Protein AF-A0A2C6BD45-F1 (afdb_monomer)

Mean predicted aligned error: 3.87 Å

Organism: Fusobacterium nucleatum subsp. polymorphum (NCBI:txid76857)

InterPro domains:
  IPR027417 P-loop containing nucleoside triphosphate hydrolase [G3DSA:3.40.50.300] (13-78)
  IPR035412 Phage terminase large subunit, N-terminal [PF04466] (26-78)

Solvent-accessible surface area (backbone atoms only — not comparable to full-atom values): 5352 Å² total; per-residue (Å²): 131,87,84,81,79,91,76,61,65,66,70,72,63,49,81,93,44,66,65,71,72,70,59,79,68,95,77,85,86,87,87,80,68,84,90,72,50,64,66,61,47,49,30,54,51,48,53,53,48,39,69,73,36,80,87,60,82,86,87,86,88,66,97,46,67,67,62,35,52,73,46,56,46,53,51,60,69,105

Sequence (78 aa):
MSKFIKISLPQIVGKGYKSFWNFRGRYKVVKGSRASKKSKTTALWIIYNMMKYKNANTLVVRKVFRTLKDSCYSDLRW

Foldseek 3Di:
DDDDDDDDLCVVLDPDCPCVLPDDDPDGDDDDDPPNCPLLNVLVSVLVVCVVPVPDDDDDDDPDPVCCVVGNVVSNVD

Structure (mmCIF, N/CA/C/O backbone):
data_AF-A0A2C6BD45-F1
#
_entry.id   AF-A0A2C6BD45-F1
#
loop_
_atom_site.group_PDB
_atom_site.id
_atom_site.type_symbol
_atom_site.label_atom_id
_atom_site.label_alt_id
_atom_site.label_comp_id
_atom_site.label_asym_id
_atom_site.label_entity_id
_atom_site.label_seq_id
_atom_site.pdbx_PDB_ins_code
_atom_site.Cartn_x
_atom_site.Cartn_y
_atom_site.Cartn_z
_atom_site.occupancy
_atom_site.B_iso_or_equiv
_atom_site.auth_seq_id
_atom_site.auth_comp_id
_atom_site.auth_asym_id
_atom_site.auth_atom_id
_atom_site.pdbx_PDB_model_num
ATOM 1 N N . MET A 1 1 ? 14.547 -10.068 23.603 1.00 51.31 1 MET A N 1
ATOM 2 C CA . MET A 1 1 ? 13.387 -9.146 23.613 1.00 51.31 1 MET A CA 1
ATOM 3 C C 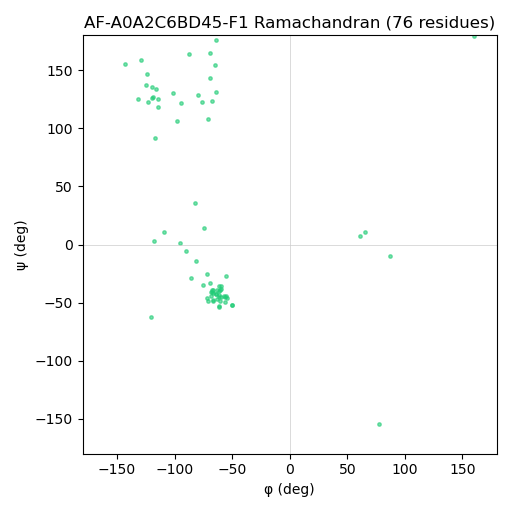. MET A 1 1 ? 13.358 -8.421 22.271 1.00 51.31 1 MET A C 1
ATOM 5 O O . MET A 1 1 ? 14.320 -7.729 21.960 1.00 51.31 1 MET A O 1
ATOM 9 N N . SER A 1 2 ? 12.356 -8.647 21.418 1.00 64.94 2 SER A N 1
ATOM 10 C CA . SER A 1 2 ? 12.281 -7.979 20.109 1.00 64.94 2 SER A CA 1
ATOM 11 C C . SER A 1 2 ? 12.038 -6.480 20.299 1.00 64.94 2 SER A C 1
ATOM 13 O O . SER A 1 2 ? 11.072 -6.084 20.950 1.00 64.94 2 SER A O 1
ATOM 15 N N . LYS A 1 3 ? 12.922 -5.641 19.753 1.00 80.06 3 LYS A N 1
ATOM 16 C CA . LYS A 1 3 ? 12.818 -4.179 19.831 1.00 80.06 3 LYS A CA 1
ATOM 17 C C . LYS A 1 3 ? 11.659 -3.710 18.946 1.00 80.06 3 LYS A C 1
ATOM 19 O O . LYS A 1 3 ? 11.758 -3.763 17.725 1.00 80.06 3 LYS A O 1
ATOM 24 N N . PHE A 1 4 ? 10.560 -3.266 19.551 1.00 81.62 4 PHE A N 1
ATOM 25 C CA . PHE A 1 4 ? 9.441 -2.683 18.812 1.00 81.62 4 PHE A CA 1
ATOM 26 C C . PHE A 1 4 ? 9.749 -1.227 18.451 1.00 81.62 4 PHE A C 1
ATOM 28 O O . PHE A 1 4 ? 10.120 -0.431 19.313 1.00 81.62 4 PHE A O 1
ATOM 35 N N . ILE A 1 5 ? 9.586 -0.872 17.175 1.00 85.94 5 ILE A N 1
ATOM 36 C CA . ILE A 1 5 ? 9.726 0.506 16.697 1.00 85.94 5 ILE A CA 1
ATOM 37 C C . ILE A 1 5 ? 8.338 1.141 16.689 1.00 85.94 5 ILE A C 1
ATOM 39 O O . ILE A 1 5 ? 7.420 0.646 16.034 1.00 85.94 5 ILE A O 1
ATOM 43 N N . LYS A 1 6 ? 8.175 2.250 17.417 1.00 87.56 6 LYS A N 1
ATOM 44 C CA . LYS A 1 6 ? 6.941 3.037 17.373 1.00 87.56 6 LYS A CA 1
ATOM 45 C C . LYS A 1 6 ? 6.918 3.849 16.084 1.00 87.56 6 LYS A C 1
ATOM 47 O O . LYS A 1 6 ? 7.821 4.640 15.830 1.00 87.56 6 LYS A O 1
ATOM 52 N N . ILE A 1 7 ? 5.873 3.660 15.285 1.00 89.19 7 ILE A N 1
ATOM 53 C CA . ILE A 1 7 ? 5.739 4.285 13.970 1.00 89.19 7 ILE A CA 1
ATOM 54 C C . ILE A 1 7 ? 4.422 5.062 13.889 1.00 89.19 7 ILE A C 1
ATOM 56 O O . ILE A 1 7 ? 3.373 4.571 14.303 1.00 89.19 7 ILE A O 1
ATOM 60 N N . SER A 1 8 ? 4.469 6.266 13.315 1.00 92.06 8 SER A N 1
ATOM 61 C CA . SER A 1 8 ? 3.282 7.054 12.973 1.00 92.06 8 SER A CA 1
ATOM 62 C C . SER A 1 8 ? 2.928 6.876 11.494 1.00 92.06 8 SER A C 1
ATOM 64 O O . SER A 1 8 ? 3.590 7.423 10.610 1.00 92.06 8 SER A O 1
ATOM 66 N N . LEU A 1 9 ? 1.860 6.122 11.210 1.00 90.44 9 LEU A N 1
ATOM 67 C CA . LEU A 1 9 ? 1.385 5.891 9.837 1.00 90.44 9 LEU A CA 1
ATOM 68 C C . LEU A 1 9 ? 1.074 7.193 9.071 1.00 90.44 9 LEU A C 1
ATOM 70 O O . LEU A 1 9 ? 1.523 7.309 7.928 1.00 90.44 9 LEU A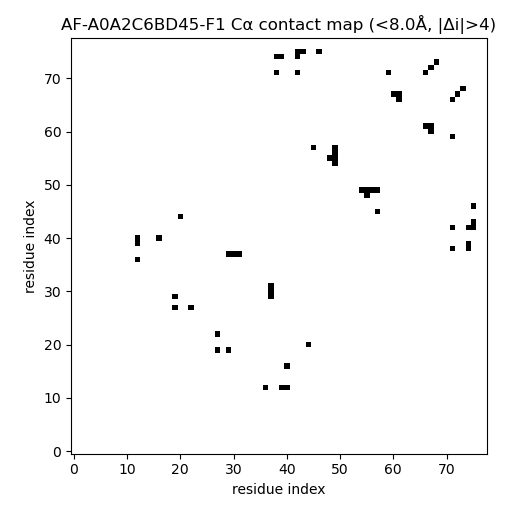 O 1
ATOM 74 N N . PRO A 1 10 ? 0.381 8.196 9.654 1.00 91.12 10 PRO A N 1
ATOM 75 C CA . PRO A 1 10 ? 0.129 9.458 8.959 1.00 91.12 10 PRO A CA 1
ATOM 76 C C . PRO A 1 10 ? 1.408 10.198 8.556 1.00 91.12 10 PRO A C 1
ATOM 78 O O . PRO A 1 10 ? 1.448 10.794 7.482 1.00 91.12 10 PRO A O 1
ATOM 81 N N . GLN A 1 11 ? 2.462 10.138 9.379 1.00 92.81 11 GLN A N 1
ATOM 82 C CA . GLN A 1 11 ? 3.746 10.771 9.060 1.00 92.81 11 GLN A CA 1
ATOM 83 C C . GLN A 1 11 ? 4.446 10.074 7.885 1.00 92.81 11 GLN A C 1
ATOM 85 O O . GLN A 1 11 ? 4.955 10.753 6.995 1.00 92.81 11 GLN A O 1
ATOM 90 N N . ILE A 1 12 ? 4.418 8.738 7.830 1.00 92.25 12 ILE A N 1
ATOM 91 C CA . ILE A 1 12 ? 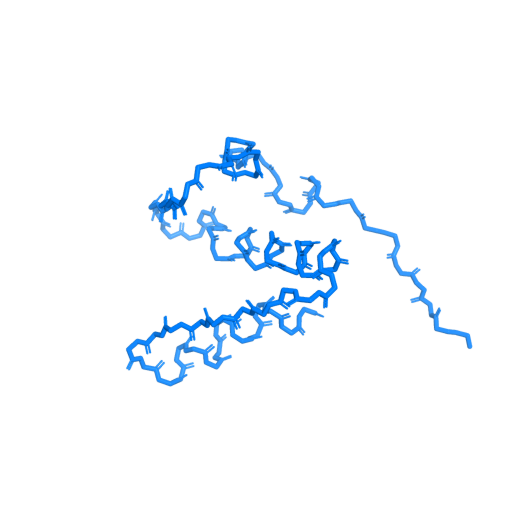5.015 7.972 6.722 1.00 92.25 12 ILE A CA 1
ATOM 92 C C . ILE A 1 12 ? 4.269 8.212 5.404 1.00 92.25 12 ILE A C 1
ATOM 94 O O . ILE A 1 12 ? 4.887 8.484 4.367 1.00 92.25 12 ILE A O 1
ATOM 98 N N . VAL A 1 13 ? 2.938 8.115 5.439 1.00 93.38 13 VAL A N 1
ATOM 99 C CA . VAL A 1 13 ? 2.085 8.315 4.258 1.00 93.38 13 VAL A CA 1
ATOM 100 C C . VAL A 1 13 ? 2.200 9.756 3.755 1.00 93.38 13 VAL A C 1
ATOM 102 O O . VAL A 1 13 ? 2.351 9.990 2.553 1.00 93.38 13 VAL A O 1
ATOM 105 N N . GLY A 1 14 ? 2.196 10.724 4.670 1.00 92.62 14 GLY A N 1
ATOM 106 C CA . GLY A 1 14 ? 2.247 12.145 4.360 1.00 92.62 14 GLY A CA 1
ATOM 107 C C . GLY A 1 14 ? 0.901 12.709 3.896 1.00 92.62 14 GLY A C 1
ATOM 108 O O . GLY A 1 14 ? -0.175 12.220 4.244 1.00 92.62 14 GLY A O 1
ATOM 109 N N . LYS A 1 15 ? 0.960 13.794 3.118 1.00 91.62 15 LYS A N 1
ATOM 110 C CA . LYS A 1 15 ? -0.217 14.548 2.656 1.00 91.62 15 LYS A CA 1
ATOM 111 C C . LYS A 1 15 ? -0.793 13.968 1.351 1.00 91.62 15 LYS A C 1
ATOM 113 O O . LYS A 1 15 ? -0.143 13.192 0.659 1.00 91.62 15 LYS A O 1
ATO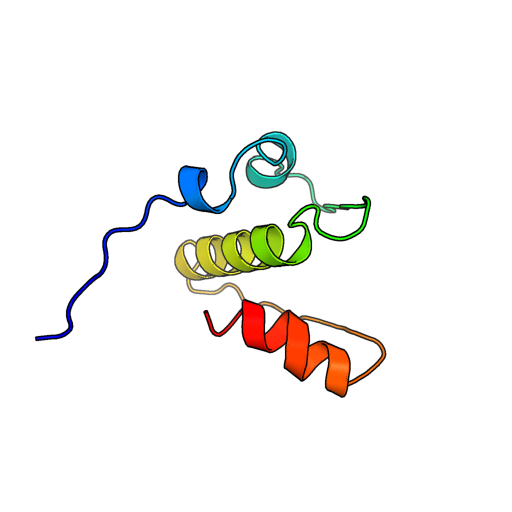M 118 N N . GLY A 1 16 ? -2.028 14.349 1.014 1.00 92.31 16 GLY A N 1
ATOM 119 C CA . GLY A 1 16 ? -2.673 14.021 -0.271 1.00 92.31 16 GLY A CA 1
ATOM 120 C C . GLY A 1 16 ? -3.421 12.683 -0.332 1.00 92.31 16 GLY A C 1
ATOM 121 O O . GLY A 1 16 ? -4.188 12.464 -1.261 1.00 92.31 16 GLY A O 1
ATOM 122 N N . TYR A 1 17 ? -3.281 11.817 0.677 1.00 95.44 17 TYR A N 1
ATOM 123 C CA . TYR A 1 17 ? -3.933 10.497 0.709 1.00 95.44 17 TYR A CA 1
ATOM 124 C C . TYR A 1 17 ? -5.075 10.367 1.727 1.00 95.44 17 TYR A C 1
ATOM 126 O O . TYR A 1 17 ? -5.572 9.266 1.950 1.00 95.44 17 TYR A O 1
ATOM 134 N N . LYS A 1 18 ? -5.540 11.467 2.339 1.00 94.62 18 LYS A N 1
ATOM 135 C CA . LYS A 1 18 ? -6.615 11.421 3.352 1.00 94.62 18 LYS A CA 1
ATOM 136 C C . LYS A 1 18 ? -7.913 10.827 2.794 1.00 94.62 18 LYS A C 1
ATOM 138 O O . LYS A 1 18 ? -8.518 9.979 3.446 1.00 94.62 18 LYS A O 1
ATOM 143 N N . SER A 1 19 ? -8.332 11.249 1.601 1.00 94.88 19 SER A N 1
ATOM 144 C CA . SER A 1 19 ? -9.525 10.711 0.933 1.00 94.88 19 SER A CA 1
ATOM 145 C C . SER A 1 19 ? -9.349 9.228 0.607 1.00 94.88 19 SER A C 1
ATOM 147 O O . SER A 1 19 ? -10.195 8.416 0.965 1.00 94.88 19 SER A O 1
ATOM 149 N N . PHE A 1 20 ? -8.202 8.856 0.031 1.00 95.19 20 PHE A N 1
ATOM 150 C CA . PHE A 1 20 ? -7.843 7.465 -0.251 1.00 95.19 20 PHE A CA 1
ATOM 151 C C . PHE A 1 20 ? -7.911 6.566 0.993 1.00 95.19 20 PHE A C 1
ATOM 153 O O . PHE A 1 20 ? -8.461 5.460 0.935 1.00 95.19 20 PHE A O 1
ATOM 160 N N . TRP A 1 21 ? -7.360 7.033 2.116 1.00 95.31 21 TRP A N 1
ATOM 161 C CA . TRP A 1 21 ? -7.269 6.254 3.350 1.00 95.31 21 TRP A CA 1
ATOM 162 C C . TRP A 1 21 ? -8.643 5.992 3.966 1.00 95.31 21 TRP A C 1
ATOM 164 O O . TRP A 1 21 ? -8.923 4.876 4.402 1.00 95.31 21 TRP A O 1
ATOM 174 N N . ASN A 1 22 ? -9.511 7.007 3.942 1.00 94.38 22 ASN A N 1
ATOM 175 C CA . ASN A 1 22 ? -10.834 6.969 4.566 1.00 94.38 22 ASN A CA 1
ATOM 176 C C . ASN A 1 22 ? -11.952 6.461 3.642 1.00 94.38 22 ASN A C 1
ATOM 178 O O . ASN A 1 22 ? -13.078 6.280 4.096 1.00 94.38 22 ASN A O 1
ATOM 182 N N . PHE A 1 23 ? -11.667 6.223 2.361 1.00 96.44 23 PHE A N 1
ATOM 183 C CA . PHE A 1 23 ? -12.655 5.738 1.401 1.00 96.44 23 PHE A CA 1
ATOM 184 C C . PHE A 1 23 ? -13.171 4.332 1.753 1.00 96.44 23 PHE A C 1
ATOM 186 O O . PHE A 1 23 ? -12.370 3.415 1.962 1.00 96.44 23 PHE A O 1
ATOM 193 N N . ARG A 1 24 ? -14.505 4.165 1.750 1.00 94.62 24 ARG A N 1
ATOM 194 C CA . ARG A 1 24 ? -15.230 2.925 2.108 1.00 94.62 24 ARG A CA 1
ATOM 195 C C . ARG A 1 24 ? -16.064 2.312 0.971 1.00 94.62 24 ARG A C 1
ATOM 197 O O . ARG A 1 24 ? -16.762 1.332 1.202 1.00 94.62 24 ARG A O 1
ATOM 204 N N . GLY A 1 25 ? -16.032 2.882 -0.234 1.00 96.00 25 GLY A N 1
ATOM 205 C CA . GLY A 1 25 ? -16.751 2.317 -1.379 1.00 96.00 25 GLY A CA 1
ATOM 206 C C . GLY A 1 25 ? -16.148 0.990 -1.856 1.00 96.00 25 GLY A C 1
ATOM 207 O O . GLY A 1 25 ? -15.008 0.660 -1.527 1.00 96.00 25 GLY A O 1
ATOM 208 N N . ARG A 1 26 ? -16.906 0.245 -2.671 1.00 95.69 26 ARG A N 1
ATOM 209 C CA . ARG A 1 26 ? -16.507 -1.083 -3.177 1.00 95.69 26 ARG A CA 1
ATOM 210 C C . ARG A 1 26 ? -15.233 -1.04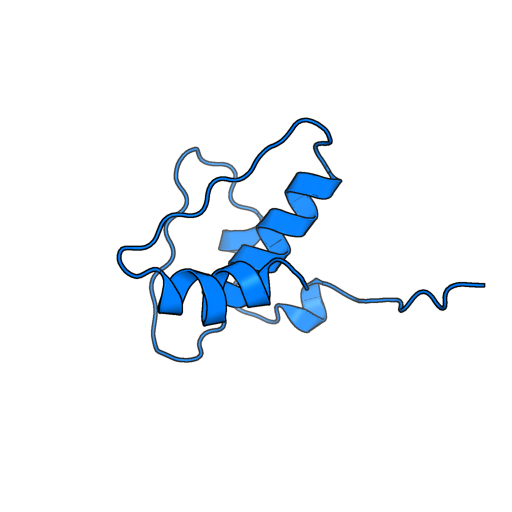5 -4.025 1.00 95.69 26 ARG A C 1
ATOM 212 O O . ARG A 1 26 ? -14.366 -1.896 -3.862 1.00 95.69 26 ARG A O 1
ATOM 219 N N . TYR A 1 27 ? -15.121 -0.062 -4.917 1.00 95.94 27 TYR A N 1
ATOM 220 C CA . TYR A 1 27 ? -13.987 0.071 -5.830 1.00 95.94 27 TYR A CA 1
ATOM 221 C C . TYR A 1 27 ? -13.192 1.332 -5.517 1.00 95.94 27 TYR A C 1
ATOM 223 O O . TYR A 1 27 ? -13.736 2.434 -5.505 1.00 95.94 27 TYR A O 1
ATOM 231 N N . LYS A 1 28 ? -11.889 1.164 -5.287 1.00 94.19 28 LYS A N 1
ATOM 232 C CA . LYS A 1 28 ? -10.950 2.250 -5.006 1.00 94.19 28 LYS A CA 1
ATOM 233 C C . LYS A 1 28 ? -9.941 2.340 -6.145 1.00 94.19 28 LYS A C 1
ATOM 235 O O . LYS A 1 28 ? -9.186 1.400 -6.371 1.00 94.19 28 LYS A O 1
ATOM 240 N N . VAL A 1 29 ? -9.914 3.470 -6.846 1.00 94.62 29 VAL A N 1
ATOM 241 C CA . VAL A 1 29 ? -9.001 3.706 -7.974 1.00 94.62 29 VAL A CA 1
ATOM 242 C C . VAL A 1 29 ? -8.058 4.850 -7.633 1.00 94.62 29 VAL A C 1
ATOM 244 O O . VAL A 1 29 ? -8.486 5.896 -7.153 1.00 94.62 29 VAL A O 1
ATOM 247 N N . VAL A 1 30 ? -6.766 4.660 -7.898 1.00 94.56 30 VAL A N 1
ATOM 248 C CA . VAL A 1 30 ? -5.732 5.677 -7.686 1.00 94.56 30 VAL A CA 1
ATOM 249 C C . VAL A 1 30 ? -4.862 5.795 -8.929 1.00 94.56 30 VAL A C 1
ATOM 251 O O . VAL A 1 30 ? -4.273 4.816 -9.383 1.00 94.56 30 VAL A O 1
ATOM 254 N N . LYS A 1 31 ? -4.751 7.016 -9.453 1.00 95.00 31 LYS A N 1
ATOM 255 C CA . LYS A 1 31 ? -3.905 7.389 -10.595 1.00 95.00 31 LYS A CA 1
ATOM 256 C C . LYS A 1 31 ? -3.049 8.601 -10.223 1.00 95.00 31 LYS A C 1
ATOM 258 O O . LYS A 1 31 ? -3.357 9.309 -9.270 1.00 95.00 31 LYS A O 1
ATOM 263 N N . GLY A 1 32 ? -1.943 8.815 -10.932 1.00 93.44 32 GLY A N 1
ATOM 264 C CA . GLY A 1 32 ? -1.072 9.974 -10.715 1.00 93.44 32 GLY A CA 1
ATOM 265 C C . GLY A 1 32 ? 0.341 9.780 -11.261 1.00 93.44 32 GLY A C 1
ATOM 266 O O . GLY A 1 32 ? 0.672 8.704 -11.757 1.00 93.44 32 GLY A O 1
ATOM 267 N N . SER A 1 33 ? 1.177 10.808 -11.102 1.00 93.56 33 SER A N 1
ATOM 268 C CA . SER A 1 33 ? 2.544 10.920 -11.643 1.00 93.56 33 SER A CA 1
ATOM 269 C C . SER A 1 33 ? 3.545 9.886 -11.104 1.00 93.56 33 SER A C 1
ATOM 271 O O . SER A 1 33 ? 3.247 9.089 -10.219 1.00 93.56 33 SER A O 1
ATOM 273 N N . ARG A 1 34 ? 4.786 9.858 -11.591 1.00 92.88 34 ARG A N 1
ATOM 274 C CA . ARG A 1 34 ? 5.836 9.063 -10.928 1.00 92.88 34 ARG A CA 1
ATOM 275 C C . ARG A 1 34 ? 6.119 9.621 -9.522 1.00 92.88 34 ARG A C 1
ATOM 277 O O . ARG A 1 34 ? 5.842 10.780 -9.242 1.00 92.88 34 ARG A O 1
ATOM 284 N N . ALA A 1 35 ? 6.620 8.776 -8.619 1.00 90.50 35 ALA A N 1
ATOM 285 C CA . ALA A 1 35 ? 7.038 9.152 -7.261 1.00 90.50 35 ALA A CA 1
ATOM 286 C C . ALA A 1 35 ? 5.957 9.749 -6.327 1.00 90.50 35 ALA A C 1
ATOM 288 O O . ALA A 1 35 ? 6.260 10.078 -5.186 1.00 90.50 35 ALA A O 1
ATOM 289 N N . SER A 1 36 ? 4.674 9.778 -6.706 1.00 92.56 36 SER A N 1
ATOM 290 C CA . SER A 1 36 ? 3.607 10.291 -5.824 1.00 92.56 36 SER A CA 1
ATOM 291 C C . SER A 1 36 ? 3.218 9.356 -4.662 1.00 92.56 36 SER A C 1
ATOM 293 O O . SER A 1 36 ? 2.174 9.562 -4.066 1.00 92.56 36 SER A O 1
ATOM 295 N N . LYS A 1 37 ? 3.999 8.317 -4.327 1.00 92.94 37 LYS A N 1
ATOM 296 C CA . LYS A 1 37 ? 3.761 7.353 -3.217 1.00 92.94 37 LYS A CA 1
ATOM 297 C C . LYS A 1 37 ? 2.524 6.433 -3.306 1.00 92.94 37 LYS A C 1
ATOM 299 O O . LYS A 1 37 ? 2.237 5.715 -2.357 1.00 92.94 37 LYS A O 1
ATOM 304 N N . LYS A 1 38 ? 1.840 6.365 -4.455 1.00 94.25 38 LYS A N 1
ATOM 305 C CA . LYS A 1 38 ? 0.615 5.553 -4.656 1.00 94.25 38 LYS A CA 1
ATOM 306 C C . LYS A 1 38 ? 0.745 4.095 -4.192 1.00 94.25 38 LYS A C 1
ATOM 308 O O . LYS A 1 38 ? -0.093 3.619 -3.430 1.00 94.25 38 LYS A O 1
ATOM 313 N N . SER A 1 39 ? 1.789 3.393 -4.642 1.00 93.81 39 SER A N 1
ATOM 314 C CA . SER A 1 39 ? 1.999 1.975 -4.317 1.00 93.81 39 SER A CA 1
ATOM 315 C C . SER A 1 39 ? 2.291 1.766 -2.832 1.00 93.81 39 SER A C 1
ATOM 317 O O . SER A 1 39 ? 1.615 0.968 -2.194 1.00 93.81 39 SER A O 1
ATOM 319 N N . LYS A 1 40 ? 3.209 2.557 -2.266 1.00 93.94 40 LYS A N 1
ATOM 320 C CA . LYS A 1 40 ? 3.605 2.491 -0.852 1.00 93.94 40 LYS A CA 1
ATOM 321 C C . LYS A 1 40 ? 2.430 2.780 0.085 1.00 93.94 40 LYS A C 1
ATOM 323 O O . LYS A 1 40 ? 2.198 2.030 1.027 1.00 93.94 40 LYS A O 1
ATOM 328 N N . THR A 1 41 ? 1.634 3.812 -0.208 1.00 95.25 41 THR A N 1
ATOM 329 C CA . THR A 1 41 ? 0.425 4.116 0.572 1.00 95.25 41 THR A CA 1
ATOM 330 C C . THR A 1 41 ? -0.604 2.989 0.477 1.00 95.25 41 THR A C 1
ATOM 332 O O . THR A 1 41 ? -1.235 2.649 1.474 1.00 95.25 41 THR A O 1
ATOM 335 N N . THR A 1 42 ? -0.763 2.377 -0.700 1.00 95.75 42 THR A N 1
ATOM 336 C CA . THR A 1 42 ? -1.680 1.239 -0.879 1.00 95.75 42 THR A CA 1
ATOM 337 C C . THR A 1 42 ? -1.207 0.009 -0.104 1.00 95.75 42 THR A C 1
ATOM 339 O O . THR A 1 42 ? -2.023 -0.630 0.553 1.00 95.75 42 THR A O 1
ATOM 342 N N . ALA A 1 43 ? 0.095 -0.289 -0.114 1.00 96.06 43 ALA A N 1
ATOM 343 C CA . ALA A 1 43 ? 0.672 -1.398 0.643 1.00 96.06 43 ALA A CA 1
ATOM 344 C C . ALA A 1 43 ? 0.443 -1.235 2.153 1.00 96.06 43 ALA A C 1
ATOM 346 O O . ALA A 1 43 ? -0.101 -2.135 2.787 1.00 96.06 43 ALA A O 1
ATOM 347 N N . LEU A 1 44 ? 0.739 -0.056 2.714 1.00 95.56 44 LEU A N 1
ATOM 348 C CA . LEU A 1 44 ? 0.472 0.234 4.128 1.00 95.56 44 LEU A CA 1
ATOM 349 C C . LEU A 1 44 ? -1.018 0.129 4.473 1.00 95.56 44 LEU A C 1
ATOM 351 O O . LEU A 1 44 ? -1.371 -0.378 5.537 1.00 95.56 44 LEU A O 1
ATOM 355 N N . TRP A 1 45 ? -1.901 0.579 3.578 1.00 95.69 45 TRP A N 1
ATOM 356 C CA . TRP A 1 45 ? -3.345 0.455 3.772 1.00 95.69 45 TRP A CA 1
ATOM 357 C C . TRP A 1 45 ? -3.786 -1.014 3.800 1.00 95.69 45 TRP A C 1
ATOM 359 O O . TRP A 1 45 ? -4.583 -1.391 4.658 1.00 95.69 45 TRP A O 1
ATOM 369 N N . ILE A 1 46 ? -3.250 -1.852 2.908 1.00 96.00 46 ILE A N 1
ATOM 370 C CA . ILE A 1 46 ? -3.513 -3.297 2.889 1.00 96.00 46 ILE A CA 1
ATOM 371 C C . ILE A 1 46 ? -3.036 -3.935 4.195 1.00 96.00 46 ILE A C 1
ATOM 373 O O . ILE A 1 46 ? -3.840 -4.576 4.864 1.00 96.00 46 ILE A O 1
ATOM 377 N N . ILE A 1 47 ? -1.778 -3.715 4.594 1.00 94.69 47 ILE A N 1
ATOM 378 C CA . ILE A 1 47 ? -1.203 -4.285 5.825 1.00 94.69 47 ILE A CA 1
ATOM 379 C C . ILE A 1 47 ? -2.055 -3.895 7.038 1.00 94.69 47 ILE A C 1
ATOM 381 O O . ILE A 1 47 ? -2.480 -4.762 7.799 1.00 94.69 47 ILE A O 1
ATOM 385 N N . TYR A 1 48 ? -2.385 -2.608 7.178 1.00 94.75 48 TYR A N 1
ATOM 386 C CA . TYR A 1 48 ? -3.222 -2.115 8.272 1.00 94.75 48 TYR A CA 1
ATOM 387 C C . TYR A 1 48 ? -4.591 -2.812 8.322 1.00 94.75 48 TYR A C 1
ATOM 389 O O . TYR A 1 48 ? -5.046 -3.211 9.394 1.00 94.75 48 TYR A O 1
ATOM 397 N N . ASN A 1 49 ? -5.255 -2.988 7.176 1.00 95.12 49 ASN A N 1
ATOM 398 C CA . ASN A 1 49 ? -6.575 -3.620 7.138 1.00 95.12 49 ASN A CA 1
ATOM 399 C C . ASN A 1 49 ? -6.513 -5.141 7.318 1.00 95.12 49 ASN A C 1
ATOM 401 O O . ASN A 1 49 ? -7.391 -5.687 7.974 1.00 95.12 49 ASN A O 1
ATOM 405 N N . MET A 1 50 ? -5.476 -5.812 6.816 1.00 95.19 50 MET A N 1
ATOM 406 C CA . MET A 1 50 ? -5.227 -7.235 7.080 1.00 95.19 50 MET A CA 1
ATOM 407 C C . MET A 1 50 ? -5.013 -7.492 8.577 1.00 95.19 50 MET A C 1
ATOM 409 O O . MET A 1 50 ? -5.550 -8.444 9.130 1.00 95.19 50 MET A O 1
ATOM 413 N N . MET A 1 51 ? -4.290 -6.602 9.265 1.00 92.88 51 MET A N 1
ATOM 414 C CA . MET A 1 51 ? -4.131 -6.675 10.721 1.00 92.88 51 MET A CA 1
ATOM 415 C C . MET A 1 51 ? -5.443 -6.395 11.462 1.00 92.88 51 MET A C 1
ATOM 417 O O . MET A 1 51 ? -5.739 -7.041 12.467 1.00 92.88 51 MET A O 1
ATOM 421 N N . LYS A 1 52 ? -6.237 -5.434 10.974 1.00 95.50 52 LYS A N 1
ATOM 422 C CA . LYS A 1 52 ? -7.538 -5.083 11.556 1.00 95.50 52 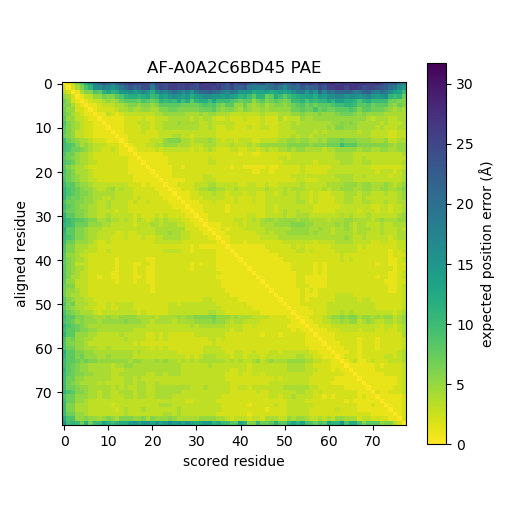LYS A CA 1
ATOM 423 C C . LYS A 1 52 ? -8.569 -6.207 11.399 1.00 95.50 52 LYS A C 1
ATOM 425 O O . LYS A 1 52 ? -9.356 -6.439 12.313 1.00 95.50 52 LYS A O 1
ATOM 430 N N . TYR A 1 53 ? -8.580 -6.888 10.256 1.00 96.62 53 TYR A N 1
ATOM 431 C CA . TYR A 1 53 ? -9.542 -7.933 9.914 1.00 96.62 53 TYR A CA 1
ATOM 432 C C . TYR A 1 53 ? -8.817 -9.270 9.737 1.00 96.62 53 TYR A C 1
ATOM 434 O O . TYR A 1 53 ? -8.394 -9.609 8.639 1.00 96.62 53 TYR A O 1
ATOM 442 N N . LYS A 1 54 ? -8.710 -10.051 10.818 1.00 94.44 54 LYS A N 1
ATOM 443 C CA . LYS A 1 54 ? -7.880 -11.274 10.885 1.00 94.44 54 LYS A CA 1
ATOM 444 C C . LYS A 1 54 ? -8.160 -12.330 9.803 1.00 94.44 54 LYS A C 1
ATOM 446 O O . LYS A 1 54 ? -7.257 -13.078 9.460 1.00 94.44 54 LYS A O 1
ATOM 451 N N . ASN A 1 55 ? -9.384 -12.379 9.274 1.00 96.69 55 ASN A N 1
ATOM 452 C CA . ASN A 1 55 ? -9.792 -13.338 8.237 1.00 96.69 55 ASN A CA 1
ATOM 453 C C . ASN A 1 55 ? -9.682 -12.772 6.811 1.00 96.69 55 ASN A C 1
ATOM 455 O O . ASN A 1 55 ? -10.075 -13.434 5.851 1.00 96.69 55 ASN A O 1
ATOM 459 N N . ALA A 1 56 ? -9.224 -11.528 6.657 1.00 95.44 56 ALA A N 1
ATOM 460 C CA . ALA A 1 56 ? -9.025 -10.945 5.343 1.00 95.44 56 ALA A CA 1
ATOM 461 C C . ALA A 1 56 ? -7.850 -11.632 4.639 1.00 95.44 56 ALA A C 1
ATOM 463 O O . ALA A 1 56 ? -6.839 -11.947 5.256 1.00 95.44 56 ALA A O 1
ATOM 464 N N . ASN A 1 57 ? -7.984 -11.806 3.327 1.00 95.56 57 ASN A N 1
ATOM 465 C CA . ASN A 1 57 ? -6.915 -12.241 2.438 1.00 95.56 57 ASN A CA 1
ATOM 466 C C . ASN A 1 57 ? -6.754 -11.201 1.331 1.00 95.56 57 ASN A C 1
ATOM 468 O O . ASN A 1 57 ? -7.732 -10.589 0.900 1.00 95.56 57 ASN A O 1
ATOM 472 N N . THR A 1 58 ? -5.524 -10.997 0.860 1.00 95.19 58 THR A N 1
ATOM 473 C CA . THR A 1 58 ? -5.243 -10.055 -0.231 1.00 95.19 58 THR A CA 1
ATOM 474 C C . THR A 1 58 ? -4.644 -10.784 -1.423 1.00 95.19 58 THR A C 1
ATOM 476 O O . THR A 1 58 ? -3.618 -11.446 -1.296 1.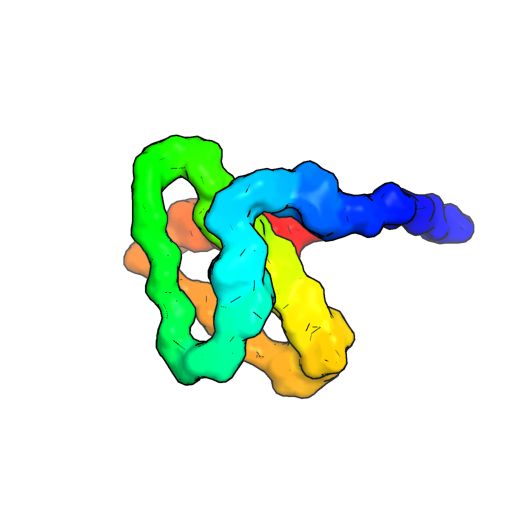00 95.19 58 THR A O 1
ATOM 479 N N . LEU A 1 59 ? -5.248 -10.593 -2.597 1.00 96.44 59 LEU A N 1
ATOM 480 C CA . LEU A 1 59 ? -4.689 -10.990 -3.885 1.00 96.44 59 LEU A CA 1
ATOM 481 C C . LEU A 1 59 ? -4.103 -9.762 -4.589 1.00 96.44 59 LEU A C 1
ATOM 483 O O . LEU A 1 59 ? -4.776 -8.741 -4.734 1.00 96.44 59 LEU A O 1
ATOM 487 N N . VAL A 1 60 ? -2.862 -9.870 -5.064 1.00 95.94 60 VAL A N 1
ATOM 488 C CA . VAL A 1 60 ? -2.203 -8.824 -5.857 1.00 95.94 60 VAL A CA 1
ATOM 489 C C . VAL A 1 60 ? -1.850 -9.381 -7.224 1.00 95.94 60 VAL A C 1
ATOM 491 O O . VAL A 1 60 ? -1.158 -10.388 -7.324 1.00 95.94 60 VAL A O 1
ATOM 494 N N . VAL A 1 61 ? -2.298 -8.700 -8.278 1.00 96.31 61 VAL A N 1
ATOM 495 C CA . VAL A 1 61 ? -2.100 -9.133 -9.664 1.00 96.31 61 VAL A CA 1
ATOM 496 C C . VAL A 1 61 ? -1.307 -8.081 -10.433 1.00 96.31 61 VAL A C 1
ATOM 498 O O . VAL A 1 61 ? -1.577 -6.882 -10.347 1.00 96.31 61 VAL A O 1
ATOM 501 N N . ARG A 1 62 ? -0.326 -8.535 -11.215 1.00 96.38 62 ARG A N 1
ATOM 502 C CA . ARG A 1 62 ? 0.379 -7.743 -12.231 1.00 96.38 62 ARG A CA 1
ATOM 503 C C . ARG A 1 62 ? 0.689 -8.613 -13.440 1.00 96.38 62 ARG A C 1
ATOM 505 O O . ARG A 1 62 ? 0.868 -9.816 -13.310 1.00 96.38 62 ARG A O 1
ATOM 512 N N . LYS A 1 63 ? 0.850 -7.965 -14.596 1.00 97.44 63 LYS A N 1
ATOM 513 C CA . LYS A 1 63 ? 1.197 -8.621 -15.865 1.00 97.44 63 LYS A CA 1
ATOM 514 C C . LYS A 1 63 ? 2.549 -9.350 -15.836 1.00 97.44 63 LYS A C 1
ATOM 516 O O . LYS A 1 63 ? 2.691 -10.372 -16.487 1.00 97.44 63 LYS A O 1
ATOM 521 N N . VAL A 1 64 ? 3.551 -8.814 -15.128 1.00 97.19 64 VAL A N 1
ATOM 522 C CA . VAL A 1 64 ? 4.940 -9.309 -15.180 1.00 97.19 64 VAL A CA 1
ATOM 523 C C . VAL A 1 64 ? 5.437 -9.691 -13.789 1.00 97.19 64 VAL A C 1
ATOM 525 O O . VAL A 1 64 ? 5.503 -8.825 -12.908 1.00 97.19 64 VAL A O 1
ATOM 528 N N . PHE A 1 65 ? 5.866 -10.950 -13.629 1.00 96.19 65 PHE A N 1
ATOM 529 C CA . PHE A 1 65 ? 6.357 -11.526 -12.368 1.00 96.19 65 PHE A CA 1
ATOM 530 C C . PHE A 1 65 ? 7.419 -10.658 -11.690 1.00 96.19 65 PHE A C 1
ATOM 532 O O . PHE A 1 65 ? 7.258 -10.283 -10.532 1.00 96.19 65 PHE A O 1
ATOM 539 N N . ARG A 1 66 ? 8.468 -10.266 -12.424 1.00 96.88 66 ARG A N 1
ATOM 540 C CA . ARG A 1 66 ? 9.571 -9.463 -11.875 1.00 96.88 66 ARG A CA 1
ATOM 541 C C . ARG A 1 66 ? 9.075 -8.171 -11.224 1.00 96.88 66 ARG A C 1
ATOM 543 O O . ARG A 1 66 ? 9.454 -7.853 -10.109 1.00 96.88 66 ARG A O 1
ATOM 550 N N . THR A 1 67 ? 8.152 -7.461 -11.875 1.00 94.75 67 THR A N 1
ATOM 551 C CA . THR A 1 67 ? 7.595 -6.216 -11.318 1.00 94.75 67 THR A CA 1
ATOM 552 C C . THR A 1 67 ? 6.660 -6.448 -10.134 1.00 94.75 67 THR A C 1
ATOM 554 O O . THR A 1 67 ? 6.487 -5.556 -9.308 1.00 94.75 67 THR A O 1
ATOM 557 N N . LEU A 1 68 ? 6.041 -7.626 -10.041 1.00 95.69 68 LEU A N 1
ATOM 558 C CA . LEU A 1 68 ? 5.269 -8.016 -8.869 1.00 95.69 68 LEU A CA 1
ATOM 559 C C . LEU A 1 68 ? 6.205 -8.298 -7.692 1.00 95.69 68 LEU A C 1
ATOM 561 O O . LEU A 1 68 ? 5.992 -7.736 -6.622 1.00 95.69 68 LEU A O 1
ATOM 565 N N . LYS A 1 69 ? 7.259 -9.091 -7.915 1.00 95.06 69 LYS A N 1
ATOM 566 C CA . LYS A 1 69 ? 8.274 -9.445 -6.914 1.00 95.06 69 LYS A CA 1
ATOM 567 C C . LYS A 1 69 ? 9.027 -8.214 -6.397 1.00 95.06 69 LYS A C 1
ATOM 569 O O . LYS A 1 69 ? 9.050 -7.965 -5.196 1.00 95.06 69 LYS A O 1
ATOM 574 N N . ASP 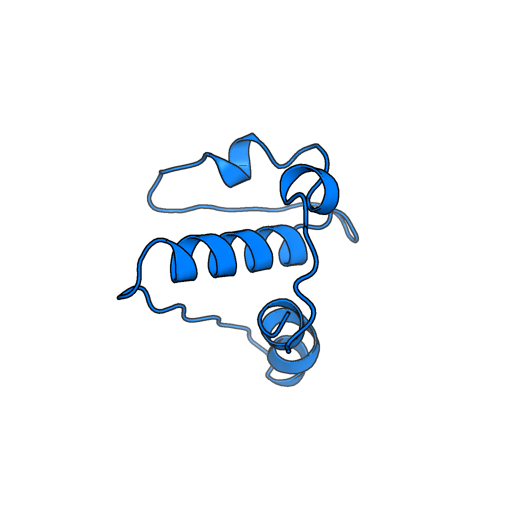A 1 70 ? 9.584 -7.418 -7.304 1.00 94.31 70 ASP A N 1
ATOM 575 C CA . ASP A 1 70 ? 10.525 -6.348 -6.953 1.00 94.31 70 ASP A CA 1
ATOM 576 C C . ASP A 1 70 ?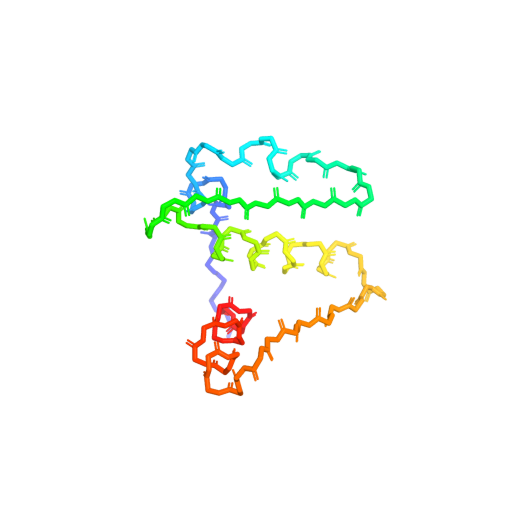 9.823 -5.061 -6.481 1.00 94.31 70 ASP A C 1
ATOM 578 O O . ASP A 1 70 ? 10.467 -4.191 -5.898 1.00 94.31 70 ASP A O 1
ATOM 582 N N . SER A 1 71 ? 8.506 -4.924 -6.703 1.00 92.12 71 SER A N 1
ATOM 583 C CA . SER A 1 71 ? 7.732 -3.749 -6.270 1.00 92.12 71 SER A CA 1
ATOM 584 C C . SER A 1 71 ? 6.584 -4.088 -5.324 1.00 92.12 71 SER A C 1
ATOM 586 O O . SER A 1 71 ? 6.557 -3.598 -4.206 1.00 92.12 71 SER A O 1
ATOM 588 N N . CYS A 1 72 ? 5.591 -4.870 -5.749 1.00 94.56 72 CYS A N 1
ATOM 589 C CA . CYS A 1 72 ? 4.405 -5.083 -4.913 1.00 94.56 72 CYS A CA 1
ATOM 590 C C . CYS A 1 72 ? 4.700 -5.974 -3.704 1.00 94.56 72 CYS A C 1
ATOM 592 O O . CYS A 1 72 ? 4.286 -5.656 -2.594 1.00 94.56 72 CYS A O 1
ATOM 594 N N . TYR A 1 73 ? 5.406 -7.081 -3.922 1.00 94.62 73 TYR A N 1
ATOM 595 C CA . TYR A 1 73 ? 5.758 -8.015 -2.861 1.00 94.62 73 TYR A CA 1
ATOM 596 C C . TYR A 1 73 ? 6.764 -7.398 -1.887 1.00 94.62 73 TYR A C 1
ATOM 598 O O . TYR A 1 73 ? 6.555 -7.476 -0.680 1.00 94.62 73 TYR A O 1
ATOM 606 N N . SER A 1 74 ? 7.799 -6.721 -2.396 1.00 94.25 74 SER A N 1
ATOM 607 C CA . SER A 1 74 ? 8.764 -5.999 -1.558 1.00 94.25 74 SER A CA 1
ATOM 608 C C . SER A 1 74 ? 8.107 -4.902 -0.708 1.00 94.25 74 SER A C 1
ATOM 610 O O . SER A 1 74 ? 8.462 -4.753 0.454 1.00 94.25 74 SER A O 1
ATOM 612 N N . ASP A 1 75 ? 7.110 -4.181 -1.237 1.00 93.44 75 ASP A N 1
ATOM 613 C CA . ASP A 1 75 ? 6.352 -3.175 -0.477 1.00 93.44 75 ASP A CA 1
ATOM 614 C C . ASP A 1 75 ? 5.449 -3.796 0.606 1.00 93.44 75 ASP A C 1
ATOM 616 O O . ASP A 1 75 ? 5.209 -3.164 1.633 1.00 93.44 75 ASP A O 1
ATOM 620 N N . LEU A 1 76 ? 4.910 -4.998 0.371 1.00 93.94 76 LEU A N 1
ATOM 621 C CA . LEU A 1 76 ? 3.993 -5.681 1.293 1.00 93.94 76 LEU A CA 1
ATOM 622 C C . LEU A 1 76 ? 4.706 -6.490 2.373 1.00 93.94 76 LEU A C 1
ATOM 624 O O . LEU A 1 76 ? 4.165 -6.649 3.466 1.00 93.94 76 LEU A O 1
ATOM 628 N N . ARG A 1 77 ? 5.910 -6.995 2.094 1.00 88.88 77 ARG A N 1
ATOM 629 C CA . ARG A 1 77 ? 6.755 -7.688 3.075 1.00 88.88 77 ARG A CA 1
ATOM 630 C C . ARG A 1 77 ? 7.545 -6.698 3.942 1.00 88.88 77 ARG A C 1
ATOM 632 O O . ARG A 1 77 ? 8.695 -6.968 4.263 1.00 88.88 77 ARG A O 1
ATOM 639 N N . TRP A 1 78 ? 6.897 -5.569 4.245 1.00 70.56 78 TRP A N 1
ATOM 640 C CA . TRP A 1 78 ? 7.457 -4.373 4.866 1.00 70.56 78 TRP A CA 1
ATOM 641 C C . TRP A 1 78 ? 8.405 -4.671 6.027 1.00 70.56 78 TRP A C 1
ATOM 643 O O . TRP A 1 78 ? 8.037 -5.505 6.888 1.00 70.56 78 TRP A O 1
#

Secondary structure (DSSP, 8-state):
---PPP--HHHHH-SS-HHHHH--SS-------TTS-HHHHHHHHHHHHHHHSTT-------S-HHHIIIIIIHHH--

Radius of gyration: 13.76 Å; Cα contacts (8 Å, |Δi|>4): 32; chains: 1; bounding box: 30×28×40 Å

pLDDT: mean 92.63, std 6.95, range [51.31, 97.44]